Protein AF-G8G8Z7-F1 (afdb_monomer_lite)

Organism: Epinephelus coioides (NCBI:txid94232)

Sequence (141 aa):
AITEVVVGVLAYSNRDEFGLTIAEFYTSLYTLYVTGGGDPFIGAALTFFHNTLHCCGVTGVKIVEVVKKTCPEPAGFIEHFKMDSCPVTIATVLDSKASLVMGLFVGTGVLLIVALVCTTILLKQTKREQRETTAYYSAVY

InterPro domains:
  IPR008952 Tetraspanin, EC2 domain superfamily [G3DSA:1.10.1450.10] (9-98)
  IPR008952 Tetraspanin, EC2 domain superfamily [SSF48652] (12-97)

pLDDT: mean 85.36, std 10.2, range [50.28, 96.56]

Radius of gyration: 23.44 Å; chains: 1; bounding box: 40×30×71 Å

Foldseek 3Di:
DVVLLVVLVVCLVPLLVVLLVVLVVLLVLLVCCVVVVRPVVSLVVLLCLQVVLVAHEAFQALVPRPSVVSHDDDPDPCSVGGGHGSSVSSSVCSNVVVVVSSCVSVVVVVVVVVVVVVVVVVVVVVVVVVVVVVVVVVVVD

Structure (mmCIF, N/CA/C/O backbone):
data_AF-G8G8Z7-F1
#
_entry.id   AF-G8G8Z7-F1
#
loop_
_atom_site.group_PDB
_atom_site.id
_atom_site.type_symbol
_atom_site.label_atom_id
_atom_site.label_alt_id
_atom_site.label_comp_id
_atom_site.label_asym_id
_atom_site.label_entity_id
_atom_site.label_seq_id
_atom_site.pdbx_PDB_ins_code
_atom_site.Cartn_x
_atom_site.Cartn_y
_atom_site.Cartn_z
_atom_site.occupancy
_atom_site.B_iso_or_equiv
_atom_site.auth_seq_id
_atom_site.auth_comp_id
_atom_site.auth_asym_id
_atom_site.auth_atom_id
_atom_site.pdbx_PDB_model_num
ATOM 1 N N . ALA A 1 1 ? -15.747 -0.717 9.628 1.00 79.75 1 ALA A N 1
ATOM 2 C CA . ALA A 1 1 ? -16.548 -1.946 9.489 1.00 79.75 1 ALA A CA 1
ATOM 3 C C . ALA A 1 1 ? -17.542 -1.818 8.335 1.00 79.75 1 ALA A C 1
ATOM 5 O O . ALA A 1 1 ? -17.236 -2.316 7.269 1.00 79.75 1 ALA A O 1
ATOM 6 N N . ILE A 1 2 ? -18.673 -1.107 8.468 1.00 86.00 2 ILE A N 1
ATOM 7 C CA . ILE A 1 2 ? -19.696 -1.071 7.393 1.00 86.00 2 ILE A CA 1
ATOM 8 C C . ILE A 1 2 ? -19.144 -0.486 6.081 1.00 86.00 2 ILE A C 1
ATOM 10 O O . ILE A 1 2 ? -19.210 -1.146 5.051 1.00 86.00 2 ILE A O 1
ATOM 14 N N . THR A 1 3 ? -18.542 0.708 6.122 1.00 90.06 3 THR A N 1
ATOM 15 C CA . THR A 1 3 ? -17.972 1.361 4.927 1.00 90.06 3 THR A CA 1
ATOM 16 C C . THR A 1 3 ? -16.923 0.499 4.234 1.00 90.06 3 THR A C 1
ATOM 18 O O . THR A 1 3 ? -16.897 0.403 3.019 1.00 90.06 3 THR A O 1
ATOM 21 N N . GLU A 1 4 ? -16.076 -0.159 5.011 1.00 89.38 4 GLU A N 1
ATOM 22 C CA . GLU A 1 4 ? -15.008 -1.019 4.510 1.00 89.38 4 GLU A CA 1
ATOM 23 C C . GLU A 1 4 ? -15.537 -2.268 3.806 1.00 89.38 4 GLU A C 1
ATOM 25 O O . GLU A 1 4 ? -15.037 -2.622 2.744 1.00 89.38 4 GLU A O 1
ATOM 30 N N . VAL A 1 5 ? -16.584 -2.895 4.350 1.00 86.56 5 VAL A N 1
ATOM 31 C CA . VAL A 1 5 ? -17.248 -4.023 3.688 1.00 86.56 5 VAL A CA 1
ATOM 32 C C . VAL A 1 5 ? -17.872 -3.563 2.372 1.00 86.56 5 VAL A C 1
ATOM 34 O O . VAL A 1 5 ? -17.703 -4.228 1.355 1.00 86.56 5 VAL A O 1
ATOM 37 N N . VAL A 1 6 ? -18.538 -2.402 2.360 1.00 91.12 6 VAL A N 1
ATOM 38 C CA . VAL A 1 6 ? -19.131 -1.835 1.137 1.00 91.12 6 VAL A CA 1
ATOM 39 C C . VAL A 1 6 ? -18.059 -1.541 0.088 1.00 91.12 6 VAL A C 1
ATOM 41 O O . VAL A 1 6 ? -18.210 -1.946 -1.062 1.00 91.12 6 VAL A O 1
ATOM 44 N N . VAL A 1 7 ? -16.962 -0.887 0.477 1.00 90.94 7 VAL A N 1
ATOM 45 C CA . VAL A 1 7 ? -15.841 -0.586 -0.423 1.00 90.94 7 VAL A CA 1
ATOM 46 C C . VAL A 1 7 ? -15.196 -1.870 -0.933 1.00 90.94 7 VAL A C 1
ATOM 48 O O . VAL A 1 7 ? -14.935 -1.967 -2.125 1.00 90.94 7 VAL A O 1
ATOM 51 N N . GLY A 1 8 ? -14.997 -2.874 -0.079 1.00 89.19 8 GLY A N 1
ATOM 52 C CA . GLY A 1 8 ? -14.432 -4.159 -0.486 1.00 89.19 8 GLY A CA 1
ATOM 53 C C . GLY A 1 8 ? -15.302 -4.892 -1.506 1.00 89.19 8 GLY A C 1
ATOM 54 O O . GLY A 1 8 ? -14.787 -5.393 -2.504 1.00 89.19 8 GLY A O 1
ATOM 55 N N . VAL A 1 9 ? -16.624 -4.910 -1.303 1.00 88.81 9 VAL A N 1
ATOM 56 C CA . VAL A 1 9 ? -17.574 -5.495 -2.264 1.00 88.81 9 VAL A CA 1
ATOM 57 C C . VAL A 1 9 ? -17.576 -4.714 -3.575 1.00 88.81 9 VAL A C 1
ATOM 59 O O . VAL A 1 9 ? -17.567 -5.326 -4.642 1.00 88.81 9 VAL A O 1
ATOM 62 N N . LEU A 1 10 ? -17.557 -3.381 -3.516 1.00 91.12 10 LEU A N 1
ATOM 63 C CA . LEU A 1 10 ? -17.535 -2.533 -4.706 1.00 91.12 10 LEU A CA 1
ATOM 64 C C . LEU A 1 10 ? -16.235 -2.709 -5.500 1.00 91.12 10 LEU A C 1
ATOM 66 O O . LEU A 1 10 ? -16.287 -2.923 -6.707 1.00 91.12 10 LEU A O 1
ATOM 70 N N . ALA A 1 11 ? -15.087 -2.690 -4.823 1.00 89.44 11 ALA A N 1
ATOM 71 C CA . ALA A 1 11 ? -13.776 -2.907 -5.427 1.00 89.44 11 ALA A CA 1
ATOM 72 C C . ALA A 1 11 ? -13.657 -4.306 -6.043 1.00 89.44 11 ALA A C 1
ATOM 74 O O . ALA A 1 11 ? -13.058 -4.457 -7.098 1.00 89.44 11 ALA A O 1
ATOM 75 N N . TYR A 1 12 ? -14.255 -5.329 -5.425 1.00 88.25 12 TYR A N 1
ATOM 76 C CA . TYR A 1 12 ? -14.292 -6.674 -5.997 1.00 88.25 12 TYR A CA 1
ATOM 77 C C . TYR A 1 12 ? -15.229 -6.774 -7.209 1.00 88.25 12 TYR A C 1
ATOM 79 O O . TYR A 1 12 ? -14.896 -7.430 -8.194 1.00 88.25 12 TYR A O 1
ATOM 87 N N . SER A 1 13 ? -16.393 -6.123 -7.145 1.00 91.00 13 SER A N 1
ATOM 88 C CA . SER A 1 13 ? -17.388 -6.146 -8.226 1.00 91.00 13 SER A CA 1
ATOM 89 C C . SER A 1 13 ? -16.904 -5.384 -9.461 1.00 91.00 13 SER A C 1
ATOM 91 O O . SER A 1 13 ? -17.121 -5.843 -10.576 1.00 91.00 13 SER A O 1
ATOM 93 N N . ASN A 1 14 ? -16.194 -4.270 -9.256 1.00 92.56 14 ASN A N 1
ATOM 94 C CA . ASN A 1 14 ? -15.621 -3.419 -10.302 1.00 92.56 14 ASN A CA 1
ATOM 95 C C . ASN A 1 14 ? -14.090 -3.525 -10.330 1.00 92.56 14 ASN A C 1
ATOM 97 O O . ASN A 1 14 ? -13.387 -2.521 -10.437 1.00 92.56 14 ASN A O 1
ATOM 101 N N . ARG A 1 15 ? -13.561 -4.741 -10.180 1.00 89.94 15 ARG A N 1
ATOM 102 C CA . ARG A 1 15 ? -12.118 -4.990 -10.029 1.00 89.94 15 ARG A CA 1
ATOM 103 C C . ARG A 1 15 ? -11.260 -4.462 -11.179 1.00 89.94 15 ARG A C 1
ATOM 105 O O . ARG A 1 15 ? -10.146 -4.017 -10.923 1.00 89.94 15 ARG A O 1
ATOM 112 N N . ASP A 1 16 ? -11.789 -4.452 -12.400 1.00 90.94 16 ASP A N 1
ATOM 113 C CA . ASP A 1 16 ? -11.088 -3.936 -13.580 1.00 90.94 16 ASP A CA 1
ATOM 114 C C . ASP A 1 16 ? -10.870 -2.420 -13.464 1.00 90.94 16 ASP A C 1
ATOM 116 O O . ASP A 1 16 ? -9.746 -1.924 -13.550 1.00 90.94 16 ASP A O 1
ATOM 120 N N . GLU A 1 17 ? -11.946 -1.682 -13.182 1.00 92.31 17 GLU A N 1
ATOM 121 C CA . GLU A 1 17 ? -11.921 -0.230 -12.983 1.00 92.31 17 GLU A CA 1
ATOM 122 C C . GLU A 1 17 ? -11.120 0.153 -11.734 1.00 92.31 17 GLU A C 1
ATOM 124 O O . GLU A 1 17 ? -10.334 1.103 -11.749 1.00 92.31 17 GLU A O 1
ATOM 129 N N . PHE A 1 18 ? -11.251 -0.629 -10.661 1.00 91.00 18 PHE A N 1
ATOM 130 C CA . PHE A 1 18 ? -10.447 -0.464 -9.457 1.00 91.00 18 PHE A CA 1
ATOM 131 C C . PHE A 1 18 ? -8.952 -0.657 -9.750 1.00 91.00 18 PHE A C 1
ATOM 133 O O . PHE A 1 18 ? -8.132 0.154 -9.320 1.00 91.00 18 PHE A O 1
ATOM 140 N N . GLY A 1 19 ? -8.587 -1.684 -10.521 1.00 91.38 19 GLY A N 1
ATOM 141 C CA . GLY A 1 19 ? -7.211 -1.944 -10.938 1.00 91.38 19 GLY A CA 1
ATOM 142 C C . GLY A 1 19 ? -6.612 -0.785 -11.734 1.00 91.38 19 GLY A C 1
ATOM 143 O O . GLY A 1 19 ? -5.500 -0.343 -11.433 1.00 91.38 19 GLY A O 1
ATOM 144 N N . LEU A 1 20 ? -7.371 -0.242 -12.690 1.00 93.81 20 LEU A N 1
ATOM 145 C CA . LEU A 1 20 ? -6.982 0.945 -13.458 1.00 93.81 20 LEU A CA 1
ATOM 146 C C . LEU A 1 20 ? -6.822 2.179 -12.565 1.00 93.81 20 LEU A C 1
ATOM 148 O O . LEU A 1 20 ? -5.811 2.871 -12.654 1.00 93.81 20 LEU A O 1
ATOM 152 N N . THR A 1 21 ? -7.753 2.401 -11.638 1.00 93.75 21 THR A N 1
ATOM 153 C CA . THR A 1 21 ? -7.696 3.526 -10.692 1.00 93.75 21 THR A CA 1
ATOM 154 C C . THR A 1 21 ? -6.423 3.481 -9.839 1.00 93.75 21 THR A C 1
ATOM 156 O O . THR A 1 21 ? -5.761 4.500 -9.634 1.00 93.75 21 THR A O 1
ATOM 159 N N . ILE A 1 22 ? -6.023 2.298 -9.356 1.00 93.06 22 ILE A N 1
ATOM 160 C CA . ILE A 1 22 ? -4.776 2.144 -8.588 1.00 93.06 22 ILE A CA 1
ATOM 161 C C . ILE A 1 22 ? -3.541 2.328 -9.483 1.00 93.06 22 ILE A C 1
ATOM 163 O O . ILE A 1 22 ? -2.547 2.908 -9.041 1.00 93.06 22 ILE A O 1
ATOM 167 N N . ALA A 1 23 ? -3.589 1.887 -10.741 1.00 93.44 23 ALA A N 1
ATOM 168 C CA . ALA A 1 23 ? -2.509 2.109 -11.702 1.00 93.44 23 ALA A CA 1
ATOM 169 C C . ALA A 1 23 ? -2.309 3.608 -12.020 1.00 93.44 23 ALA A C 1
ATOM 171 O O . ALA A 1 23 ? -1.173 4.094 -12.084 1.00 93.44 23 ALA A O 1
ATOM 172 N N . GLU A 1 24 ? -3.395 4.368 -12.153 1.00 94.56 24 GLU A N 1
ATOM 173 C CA . GLU A 1 24 ? -3.373 5.827 -12.317 1.00 94.56 24 GLU A CA 1
ATOM 174 C C . GLU A 1 24 ? -2.856 6.537 -11.064 1.00 94.56 24 GLU A C 1
ATOM 176 O O . GLU A 1 24 ? -2.025 7.448 -11.151 1.00 94.56 24 GLU A O 1
ATOM 181 N N . PHE A 1 25 ? -3.285 6.083 -9.885 1.00 93.94 25 PHE A N 1
ATOM 182 C CA . PHE A 1 25 ? -2.774 6.576 -8.611 1.00 93.94 25 PHE A CA 1
ATOM 183 C C . PHE A 1 25 ? -1.260 6.365 -8.493 1.00 93.94 25 PHE A C 1
ATOM 185 O O . PHE A 1 25 ? -0.531 7.301 -8.164 1.00 93.94 25 PHE A O 1
ATOM 192 N N . TYR A 1 26 ? -0.764 5.173 -8.830 1.00 93.69 26 TYR A N 1
ATOM 193 C CA . TYR A 1 26 ? 0.671 4.895 -8.873 1.00 93.69 26 TYR A CA 1
ATOM 194 C C . TYR A 1 26 ? 1.401 5.832 -9.846 1.00 93.69 26 TYR A C 1
ATOM 196 O O . TYR A 1 26 ? 2.447 6.384 -9.509 1.00 93.69 26 TYR A O 1
ATOM 204 N N . THR A 1 27 ? 0.841 6.064 -11.034 1.00 92.62 27 THR A N 1
ATOM 205 C CA . THR A 1 27 ? 1.436 6.965 -12.037 1.00 92.62 27 THR A CA 1
ATOM 206 C C . THR A 1 27 ? 1.510 8.405 -11.520 1.00 92.62 27 THR A C 1
ATOM 208 O O . THR A 1 27 ? 2.503 9.107 -11.735 1.00 92.62 27 THR A O 1
ATOM 211 N N . SER A 1 28 ? 0.494 8.832 -10.771 1.00 93.00 28 SER A N 1
ATOM 212 C CA . SER A 1 28 ? 0.463 10.135 -10.107 1.00 93.00 28 SER A CA 1
ATOM 213 C C . SER A 1 28 ? 1.512 10.234 -8.997 1.00 93.00 28 SER A C 1
ATOM 215 O O . SER A 1 28 ? 2.233 11.228 -8.936 1.00 93.00 28 SER A O 1
ATOM 217 N N . LEU A 1 29 ? 1.675 9.193 -8.171 1.00 91.44 29 LEU A N 1
ATOM 218 C CA . LEU A 1 29 ? 2.747 9.116 -7.169 1.00 91.44 29 LEU A CA 1
ATOM 219 C C . LEU A 1 29 ? 4.134 9.162 -7.809 1.00 91.44 29 LEU A C 1
ATOM 221 O O . LEU A 1 29 ? 4.999 9.902 -7.346 1.00 91.44 29 LEU A O 1
ATOM 225 N N . TYR A 1 30 ? 4.343 8.401 -8.883 1.00 89.44 30 TYR A N 1
ATOM 226 C CA . TYR A 1 30 ? 5.591 8.408 -9.640 1.00 89.44 30 TYR A CA 1
ATOM 227 C C . TYR A 1 30 ? 5.903 9.813 -10.161 1.00 89.44 30 TYR A C 1
ATOM 229 O O . TYR A 1 30 ? 7.009 10.319 -9.973 1.00 89.44 30 TYR A O 1
ATOM 237 N N . THR A 1 31 ? 4.912 10.470 -10.765 1.00 90.06 31 THR A N 1
ATOM 238 C CA . THR A 1 31 ? 5.057 11.838 -11.273 1.00 90.06 31 THR A CA 1
ATOM 239 C C . THR A 1 31 ? 5.414 12.792 -10.143 1.00 90.06 31 THR A C 1
ATOM 241 O O . THR A 1 31 ? 6.401 13.513 -10.253 1.00 90.06 31 THR A O 1
ATOM 244 N N . LEU A 1 32 ? 4.684 12.734 -9.027 1.00 90.38 32 LEU A N 1
ATOM 245 C CA . LEU A 1 32 ? 4.918 13.585 -7.866 1.00 90.38 32 LEU A CA 1
ATOM 246 C C . LEU A 1 32 ? 6.301 13.357 -7.247 1.00 90.38 32 LEU A C 1
ATOM 248 O O . LEU A 1 32 ? 6.943 14.316 -6.832 1.00 90.38 32 LEU A O 1
ATOM 252 N N . TYR A 1 33 ? 6.797 12.119 -7.230 1.00 87.88 33 TYR A N 1
ATOM 253 C CA . TYR A 1 33 ? 8.155 11.815 -6.785 1.00 87.88 33 TYR A CA 1
ATOM 254 C C . TYR A 1 33 ? 9.203 12.482 -7.679 1.00 87.88 33 TYR A C 1
ATOM 256 O O . TYR A 1 33 ? 10.136 13.115 -7.184 1.00 87.88 33 TYR A O 1
ATOM 264 N N . VAL A 1 34 ? 9.044 12.361 -9.000 1.00 86.31 34 VAL A N 1
ATOM 265 C CA . VAL A 1 34 ? 9.988 12.908 -9.982 1.00 86.31 34 VAL A CA 1
ATOM 266 C C . VAL A 1 34 ? 9.962 14.437 -9.985 1.00 86.31 34 VAL A C 1
ATOM 268 O O . VAL A 1 34 ? 11.018 15.064 -9.967 1.00 86.31 34 VAL A O 1
ATOM 271 N N . THR A 1 35 ? 8.779 15.053 -9.981 1.00 86.75 35 THR A N 1
ATOM 272 C CA . THR A 1 35 ? 8.633 16.516 -10.033 1.00 86.75 35 THR A CA 1
ATOM 273 C C . THR A 1 35 ? 8.851 17.181 -8.679 1.00 86.75 35 THR A C 1
ATOM 275 O O . THR A 1 35 ? 9.290 18.324 -8.622 1.00 86.75 35 THR A O 1
ATOM 278 N N . GLY A 1 36 ? 8.547 16.479 -7.587 1.00 81.25 36 GLY A N 1
ATOM 279 C CA . GLY A 1 36 ? 8.644 16.966 -6.210 1.00 81.25 36 GLY A CA 1
ATOM 280 C C . GLY A 1 36 ? 10.035 16.840 -5.588 1.00 81.25 36 GLY A C 1
ATOM 281 O O . GLY A 1 36 ? 10.176 17.045 -4.388 1.00 81.25 36 GLY A O 1
ATOM 282 N N . GLY A 1 37 ? 11.061 16.492 -6.371 1.00 79.19 37 GLY A N 1
ATOM 283 C CA . GLY A 1 37 ? 12.443 16.425 -5.889 1.00 79.19 37 GLY A CA 1
ATOM 284 C C . GLY A 1 37 ? 12.778 15.178 -5.065 1.00 79.19 37 GLY A C 1
ATOM 285 O O . GLY A 1 37 ? 13.764 15.187 -4.333 1.00 79.19 37 GLY A O 1
ATOM 286 N N . GLY A 1 38 ? 11.998 14.102 -5.198 1.00 81.94 38 GLY A N 1
ATOM 287 C CA . GLY A 1 38 ? 12.296 12.813 -4.577 1.00 81.94 38 GLY A CA 1
ATOM 288 C C . GLY A 1 38 ? 11.907 12.715 -3.103 1.00 81.94 38 GLY A C 1
ATOM 289 O O . GLY A 1 38 ? 12.705 12.234 -2.298 1.00 81.94 38 GLY A O 1
ATOM 290 N N . ASP A 1 39 ? 10.693 13.151 -2.754 1.00 87.19 39 ASP A N 1
ATOM 291 C CA . ASP A 1 39 ? 10.158 13.052 -1.392 1.00 87.19 39 ASP A CA 1
ATOM 292 C C . ASP A 1 39 ? 10.330 11.630 -0.807 1.00 87.19 39 ASP A C 1
ATOM 294 O O . ASP A 1 39 ? 9.945 10.643 -1.448 1.00 87.19 39 ASP A O 1
ATOM 298 N N . PRO A 1 40 ? 10.906 11.487 0.400 1.00 87.38 40 PRO A N 1
ATOM 299 C CA . PRO A 1 40 ? 11.237 10.183 0.966 1.00 87.38 40 PRO A CA 1
ATOM 300 C C . PRO A 1 40 ? 10.006 9.334 1.305 1.00 87.38 40 PRO A C 1
ATOM 302 O O . PRO A 1 40 ? 10.090 8.107 1.234 1.00 87.38 40 PRO A O 1
ATOM 305 N N . PHE A 1 41 ? 8.865 9.943 1.639 1.00 88.25 41 PHE A N 1
ATOM 306 C CA . PHE A 1 41 ? 7.632 9.210 1.924 1.00 88.25 41 PHE A CA 1
ATOM 307 C C . PHE A 1 41 ? 7.039 8.629 0.639 1.00 88.25 41 PHE A C 1
ATOM 309 O O . PHE A 1 41 ? 6.717 7.440 0.578 1.00 88.25 41 PHE A O 1
ATOM 316 N N . ILE A 1 42 ? 6.985 9.431 -0.424 1.00 89.62 42 ILE A N 1
ATOM 317 C CA . ILE A 1 42 ? 6.574 8.966 -1.749 1.00 89.62 42 ILE A CA 1
ATOM 318 C C . ILE A 1 42 ? 7.562 7.903 -2.257 1.00 89.62 42 ILE A C 1
ATOM 320 O O . ILE A 1 42 ? 7.144 6.865 -2.765 1.00 89.62 42 ILE A O 1
ATOM 324 N N . GLY A 1 43 ? 8.866 8.090 -2.044 1.00 88.44 43 GLY A N 1
ATOM 325 C CA . GLY A 1 43 ? 9.893 7.106 -2.392 1.00 88.44 43 GLY A CA 1
ATOM 326 C C . GLY A 1 43 ? 9.718 5.765 -1.675 1.00 88.44 43 GLY A C 1
ATOM 327 O O . GLY A 1 43 ? 9.866 4.711 -2.298 1.00 88.44 43 GLY A O 1
ATOM 328 N N . ALA A 1 44 ? 9.349 5.780 -0.392 1.00 90.38 44 ALA A N 1
ATOM 329 C CA . ALA A 1 44 ?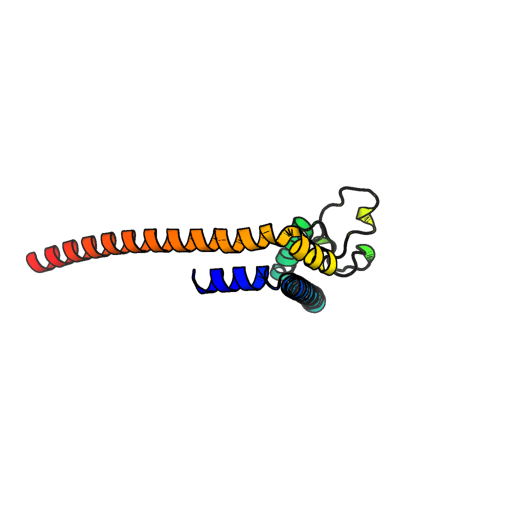 9.027 4.568 0.360 1.00 90.38 44 ALA A CA 1
ATOM 330 C C . ALA A 1 44 ? 7.777 3.868 -0.197 1.00 90.38 44 ALA A C 1
ATOM 332 O O . ALA A 1 44 ? 7.784 2.648 -0.363 1.00 90.38 44 ALA A O 1
ATOM 333 N N . ALA A 1 45 ? 6.739 4.629 -0.560 1.00 91.19 45 ALA A N 1
ATOM 334 C CA . ALA A 1 45 ? 5.544 4.085 -1.199 1.00 91.19 45 ALA A CA 1
ATOM 335 C C . ALA A 1 45 ? 5.863 3.444 -2.562 1.00 91.19 45 ALA A C 1
ATOM 337 O O . ALA A 1 45 ? 5.451 2.312 -2.811 1.00 91.19 45 ALA A O 1
ATOM 338 N N . LEU A 1 46 ? 6.653 4.103 -3.421 1.00 90.25 46 LEU A N 1
ATOM 339 C CA . LEU A 1 46 ? 7.108 3.507 -4.683 1.00 90.25 46 LEU A CA 1
ATOM 340 C C . LEU A 1 46 ? 7.918 2.231 -4.446 1.00 90.25 46 LEU A C 1
ATOM 342 O O . LEU A 1 46 ? 7.655 1.225 -5.095 1.00 90.25 46 LEU A O 1
ATOM 346 N N . THR A 1 47 ? 8.839 2.241 -3.479 1.00 89.81 47 THR A N 1
ATOM 347 C CA . THR A 1 47 ? 9.632 1.053 -3.116 1.00 89.81 47 THR A CA 1
ATOM 348 C C . THR A 1 47 ? 8.737 -0.110 -2.694 1.00 89.81 47 THR A C 1
ATOM 350 O O . THR A 1 47 ? 8.976 -1.253 -3.079 1.00 89.81 47 THR A O 1
ATOM 353 N N . PHE A 1 48 ? 7.671 0.171 -1.944 1.00 90.25 48 PHE A N 1
ATOM 354 C CA . PHE A 1 48 ? 6.692 -0.838 -1.557 1.00 90.25 48 PHE A CA 1
ATOM 355 C C . PHE A 1 48 ? 5.994 -1.454 -2.774 1.00 90.25 48 PHE A C 1
ATOM 357 O O . PHE A 1 48 ? 5.956 -2.680 -2.885 1.00 90.25 48 PHE A O 1
ATOM 364 N N . PHE A 1 49 ? 5.486 -0.637 -3.704 1.00 90.56 49 PHE A N 1
ATOM 365 C CA . PHE A 1 49 ? 4.868 -1.142 -4.936 1.00 90.56 49 PHE A CA 1
ATOM 366 C C . PHE A 1 49 ? 5.853 -1.970 -5.761 1.00 90.56 49 PHE A C 1
ATOM 368 O O . PHE A 1 49 ? 5.533 -3.086 -6.166 1.00 90.56 49 PHE A O 1
ATOM 375 N N . HIS A 1 50 ? 7.059 -1.443 -5.959 1.00 90.62 50 HIS A N 1
ATOM 376 C CA . HIS A 1 50 ? 8.101 -2.072 -6.759 1.00 90.62 50 HIS A CA 1
ATOM 377 C C . HIS A 1 50 ? 8.512 -3.442 -6.208 1.00 90.62 50 HIS A C 1
ATOM 379 O O . HIS A 1 50 ? 8.604 -4.407 -6.964 1.00 90.62 50 HIS A O 1
ATOM 385 N N . ASN A 1 51 ? 8.707 -3.552 -4.892 1.00 89.19 51 ASN A N 1
ATOM 386 C CA . ASN A 1 51 ? 9.104 -4.805 -4.253 1.00 89.19 51 ASN A CA 1
ATOM 387 C C . ASN A 1 51 ? 7.946 -5.803 -4.155 1.00 89.19 51 ASN A C 1
ATOM 389 O O . ASN A 1 51 ? 8.147 -6.990 -4.382 1.00 89.19 51 ASN A O 1
ATOM 393 N N . THR A 1 52 ? 6.737 -5.336 -3.839 1.00 88.38 52 THR A N 1
ATOM 394 C CA . THR A 1 52 ? 5.571 -6.217 -3.651 1.00 88.38 52 THR A CA 1
ATOM 395 C C . THR A 1 52 ? 5.106 -6.832 -4.966 1.00 88.38 52 THR A C 1
ATOM 397 O O . THR A 1 52 ? 4.699 -7.990 -4.996 1.00 88.38 52 THR A O 1
ATOM 400 N N . LEU A 1 53 ? 5.154 -6.059 -6.054 1.00 88.38 53 LEU A N 1
ATOM 401 C CA . LEU A 1 53 ? 4.672 -6.481 -7.370 1.00 88.38 53 LEU A CA 1
ATOM 402 C C . LEU A 1 53 ? 5.799 -6.892 -8.322 1.00 88.38 53 LEU A C 1
ATOM 404 O O . LEU A 1 53 ? 5.513 -7.223 -9.468 1.00 88.38 53 LEU A O 1
ATOM 408 N N . HIS A 1 54 ? 7.057 -6.856 -7.868 1.00 88.00 54 HIS A N 1
ATOM 409 C CA . HIS A 1 54 ? 8.244 -7.089 -8.696 1.00 88.00 54 HIS A CA 1
ATOM 410 C C . HIS A 1 54 ? 8.203 -6.338 -10.037 1.00 88.00 54 HIS A C 1
ATOM 412 O O . HIS A 1 54 ? 8.432 -6.888 -11.110 1.00 88.00 54 HIS A O 1
ATOM 418 N N . CYS A 1 55 ? 7.926 -5.041 -9.964 1.00 88.62 55 CYS A N 1
ATOM 419 C CA . CYS A 1 55 ? 7.848 -4.149 -11.115 1.00 88.62 55 CYS A CA 1
ATOM 420 C C . CYS A 1 55 ? 8.746 -2.925 -10.887 1.00 88.62 55 CYS A C 1
ATOM 422 O O . CYS A 1 55 ? 9.198 -2.670 -9.767 1.00 88.62 55 CYS A O 1
ATOM 424 N N . CYS A 1 56 ? 9.032 -2.153 -11.934 1.00 88.50 56 CYS A N 1
ATOM 425 C CA . CYS A 1 56 ? 9.824 -0.930 -11.801 1.00 88.50 56 CYS A CA 1
ATOM 426 C C . CYS A 1 56 ? 9.263 0.176 -12.695 1.00 88.50 56 CYS A C 1
ATOM 428 O O . CYS A 1 56 ? 9.193 0.031 -13.914 1.00 88.50 56 CYS A O 1
ATOM 430 N N . GLY A 1 57 ? 8.878 1.282 -12.057 1.00 85.50 57 GLY A N 1
ATOM 431 C CA . GLY A 1 57 ? 8.471 2.510 -12.724 1.00 85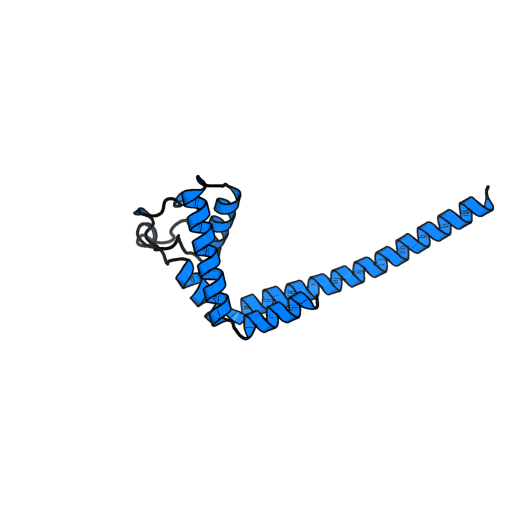.50 57 GLY A CA 1
ATOM 432 C C . GLY A 1 57 ? 7.270 2.387 -13.669 1.00 85.50 57 GLY A C 1
ATOM 433 O O . GLY A 1 57 ? 6.484 1.439 -13.624 1.00 85.50 57 GLY A O 1
ATOM 434 N N . VAL A 1 58 ? 7.103 3.400 -14.518 1.00 84.94 58 VAL A N 1
ATOM 435 C CA . VAL A 1 58 ? 5.959 3.529 -15.436 1.00 84.94 58 VAL A CA 1
ATOM 436 C C . VAL A 1 58 ? 6.210 2.853 -16.780 1.00 84.94 58 VAL A C 1
ATOM 438 O O . VAL A 1 58 ? 5.271 2.359 -17.398 1.00 84.94 58 VAL A O 1
ATOM 441 N N . THR A 1 59 ? 7.466 2.799 -17.229 1.00 76.44 59 THR A N 1
ATOM 442 C CA . THR A 1 59 ? 7.833 2.230 -18.538 1.00 76.44 59 THR A CA 1
ATOM 443 C C . THR A 1 59 ? 8.499 0.862 -18.438 1.00 76.44 59 THR A C 1
ATOM 445 O O . THR A 1 59 ? 8.561 0.153 -19.442 1.00 76.44 59 THR A O 1
ATOM 448 N N . GLY A 1 60 ? 9.004 0.483 -17.258 1.00 63.34 60 GLY A N 1
ATOM 449 C CA . GLY A 1 60 ? 9.768 -0.755 -17.073 1.00 63.34 60 GLY A CA 1
ATOM 450 C C . GLY A 1 60 ? 11.224 -0.665 -17.546 1.00 63.34 60 GLY A C 1
ATOM 451 O O . GLY A 1 60 ? 11.976 -1.641 -17.473 1.00 63.34 60 GLY A O 1
ATOM 452 N N . VAL A 1 61 ? 11.656 0.496 -18.049 1.00 64.69 61 VAL A N 1
ATOM 453 C CA . VAL A 1 61 ? 13.014 0.711 -18.556 1.00 64.69 61 VAL A CA 1
ATOM 454 C C . VAL A 1 61 ? 13.842 1.393 -17.474 1.00 64.69 61 VAL A C 1
ATOM 456 O O . VAL A 1 61 ? 13.909 2.624 -17.402 1.00 64.69 61 VAL A O 1
ATOM 459 N N . LYS A 1 62 ? 14.571 0.576 -16.694 1.00 58.59 62 LYS A N 1
ATOM 460 C CA . LYS A 1 62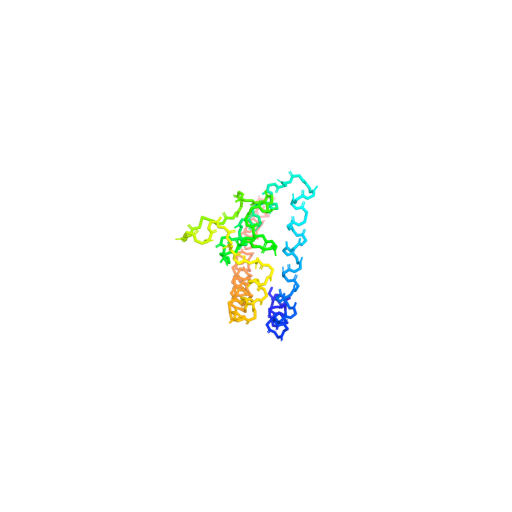 ? 15.402 1.045 -15.570 1.00 58.59 62 LYS A CA 1
ATOM 461 C C . LYS A 1 62 ? 16.289 2.220 -15.958 1.00 58.59 62 LYS A C 1
ATOM 463 O O . LYS A 1 62 ? 16.484 3.111 -15.151 1.00 58.59 62 LYS A O 1
ATOM 468 N N . ILE A 1 63 ? 16.826 2.241 -17.179 1.00 50.28 63 ILE A N 1
ATOM 469 C CA . ILE A 1 63 ? 17.789 3.242 -17.667 1.00 50.28 63 ILE A CA 1
ATOM 470 C C . ILE A 1 63 ? 17.216 4.670 -17.704 1.00 50.28 63 ILE A C 1
ATOM 472 O O . ILE A 1 63 ? 17.972 5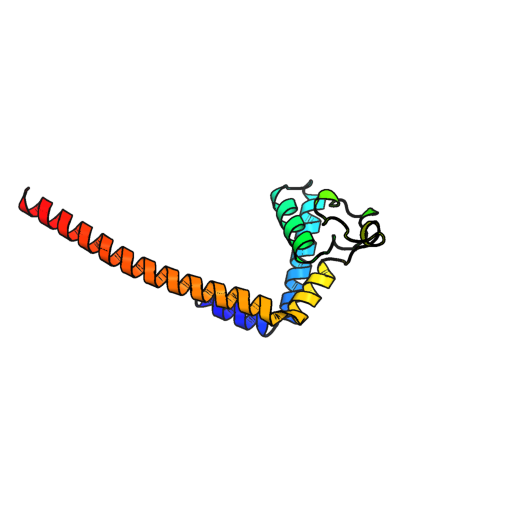.608 -17.445 1.00 50.28 63 ILE A O 1
ATOM 476 N N . VAL A 1 64 ? 15.914 4.807 -17.981 1.00 55.94 64 VAL A N 1
ATOM 477 C CA . VAL A 1 64 ? 15.185 6.078 -18.167 1.00 55.94 64 VAL A CA 1
ATOM 478 C C . VAL A 1 64 ? 14.474 6.515 -16.879 1.00 55.94 64 VAL A C 1
ATOM 480 O O . VAL A 1 64 ? 14.176 7.694 -16.700 1.00 55.94 64 VAL A O 1
ATOM 483 N N . GLU A 1 65 ? 14.251 5.594 -15.941 1.00 59.31 65 GLU A N 1
ATOM 484 C CA . GLU A 1 65 ? 13.643 5.909 -14.652 1.00 59.31 65 GLU A CA 1
ATOM 485 C C . GLU A 1 65 ? 14.617 6.626 -13.700 1.00 59.31 65 GLU A C 1
ATOM 487 O O . GLU A 1 65 ? 15.718 6.158 -13.399 1.00 59.31 65 GLU A O 1
ATOM 492 N N . VAL A 1 66 ? 14.172 7.760 -13.150 1.00 62.53 66 VAL A N 1
ATOM 493 C CA . VAL A 1 66 ? 14.887 8.528 -12.107 1.00 62.53 66 VAL A CA 1
ATOM 494 C C . VAL A 1 66 ? 14.861 7.789 -10.759 1.00 62.53 66 VAL A C 1
ATOM 496 O O . VAL A 1 66 ? 15.676 8.031 -9.871 1.00 62.53 66 VAL A O 1
ATOM 499 N N . VAL A 1 67 ? 13.959 6.815 -10.626 1.00 62.00 67 VAL A N 1
ATOM 500 C CA . VAL A 1 67 ? 13.594 6.158 -9.367 1.00 62.00 67 VAL A CA 1
ATOM 501 C C . VAL A 1 67 ? 14.330 4.822 -9.159 1.00 62.00 67 VAL A C 1
ATOM 503 O O . VAL A 1 67 ? 13.920 4.011 -8.332 1.00 62.00 67 VAL A O 1
ATOM 506 N N . LYS A 1 68 ? 15.456 4.595 -9.860 1.00 65.56 68 LYS A N 1
ATOM 507 C CA . LYS A 1 68 ? 16.275 3.357 -9.811 1.00 65.56 68 LYS A CA 1
ATOM 508 C C . LYS A 1 68 ? 16.525 2.822 -8.399 1.00 65.56 68 LYS A C 1
ATOM 510 O O . LYS A 1 68 ? 16.536 1.614 -8.204 1.00 65.56 68 LYS A O 1
ATOM 515 N N . LYS A 1 69 ? 16.714 3.717 -7.421 1.00 72.81 69 LYS A N 1
ATOM 516 C CA . LYS A 1 69 ? 16.997 3.367 -6.017 1.00 72.81 69 LYS A CA 1
ATOM 517 C C . LYS A 1 69 ? 15.826 2.706 -5.281 1.00 72.81 69 LYS A C 1
ATOM 519 O O . LYS A 1 69 ? 16.043 2.122 -4.231 1.00 72.81 69 LYS A O 1
ATOM 524 N N . THR A 1 70 ? 14.611 2.823 -5.808 1.00 75.62 70 THR A N 1
ATOM 525 C CA . THR A 1 70 ? 13.399 2.223 -5.227 1.00 75.62 70 THR A CA 1
ATOM 526 C C . THR A 1 70 ? 13.004 0.918 -5.914 1.00 75.62 70 THR A C 1
ATOM 528 O O . THR A 1 70 ? 12.024 0.302 -5.515 1.00 75.62 70 THR A O 1
ATOM 531 N N . CYS A 1 71 ? 13.685 0.527 -6.995 1.00 82.25 71 CYS A N 1
ATOM 532 C CA . CYS A 1 71 ? 13.341 -0.686 -7.729 1.00 82.25 71 CYS A CA 1
ATOM 533 C C . CYS A 1 71 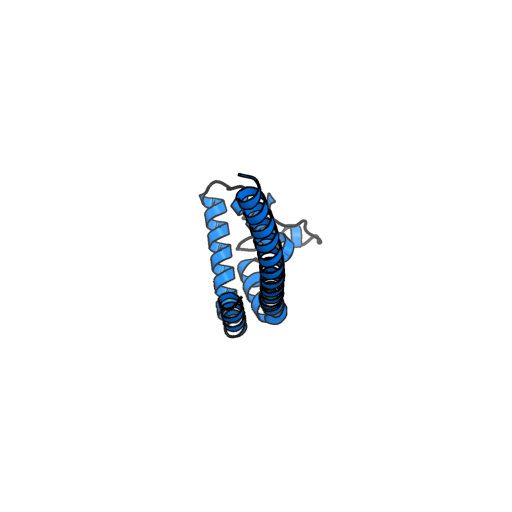? 13.969 -1.920 -7.068 1.00 82.25 71 CYS A C 1
ATOM 535 O O . CYS A 1 71 ? 15.066 -1.807 -6.513 1.00 82.25 71 CYS A O 1
ATOM 537 N N . PRO A 1 72 ? 13.319 -3.094 -7.158 1.00 82.31 72 PRO A N 1
ATOM 538 C CA . PRO A 1 72 ? 13.822 -4.319 -6.560 1.00 82.31 72 PRO A CA 1
ATOM 539 C C . PRO A 1 72 ? 15.158 -4.731 -7.175 1.00 82.31 72 PRO A C 1
ATOM 541 O O . PRO A 1 72 ? 15.483 -4.399 -8.332 1.00 82.31 72 PRO A O 1
ATOM 544 N N . GLU A 1 73 ? 15.912 -5.500 -6.390 1.00 74.31 73 GLU A N 1
ATOM 545 C CA . GLU A 1 73 ? 17.086 -6.202 -6.886 1.00 74.31 73 GLU A CA 1
ATOM 546 C C . GLU A 1 73 ? 16.663 -7.144 -8.026 1.00 74.31 73 GLU A C 1
ATOM 548 O O . GLU A 1 73 ? 15.700 -7.898 -7.881 1.00 74.31 73 GLU A O 1
ATOM 553 N N . PRO A 1 74 ? 17.326 -7.063 -9.190 1.00 71.38 74 PRO A N 1
ATOM 554 C CA . PRO A 1 74 ? 17.032 -7.941 -10.314 1.00 71.38 74 PRO A CA 1
ATOM 555 C C . PRO A 1 74 ? 17.448 -9.377 -9.969 1.00 71.38 74 PRO A C 1
ATOM 557 O O . PRO A 1 74 ? 18.582 -9.619 -9.560 1.00 71.38 74 PRO A O 1
ATOM 560 N N . ALA A 1 75 ? 16.541 -10.331 -10.157 1.00 66.38 75 ALA A N 1
ATOM 561 C CA . ALA A 1 75 ? 16.790 -11.754 -9.960 1.00 66.38 75 ALA A CA 1
ATOM 562 C C . ALA A 1 75 ? 17.450 -12.405 -11.195 1.00 66.38 75 ALA A C 1
ATOM 564 O O . ALA A 1 75 ? 18.057 -13.470 -11.077 1.00 66.38 75 ALA A O 1
ATOM 565 N N . GLY A 1 76 ? 17.375 -11.770 -12.374 1.00 69.56 76 GLY A N 1
ATOM 566 C CA . GLY A 1 76 ? 17.989 -12.251 -13.619 1.00 69.56 76 GLY A CA 1
ATOM 567 C C . GLY A 1 76 ? 18.753 -11.197 -14.435 1.00 69.56 76 GLY A C 1
ATOM 568 O O . GLY A 1 76 ? 18.544 -9.991 -14.313 1.00 69.56 76 GLY A O 1
ATOM 569 N N . PHE A 1 77 ? 19.614 -11.661 -15.353 1.00 60.81 77 PHE A N 1
ATOM 570 C CA . PHE A 1 77 ? 20.433 -10.801 -16.230 1.00 60.81 77 PHE A CA 1
ATOM 571 C C . PHE A 1 77 ? 19.609 -9.834 -17.103 1.00 60.81 77 PHE A C 1
ATOM 573 O O . PHE A 1 77 ? 20.081 -8.751 -17.438 1.00 60.81 77 PHE A O 1
ATOM 580 N N . ILE A 1 78 ? 18.378 -10.209 -17.463 1.00 65.00 78 ILE A N 1
ATOM 581 C CA . ILE A 1 78 ? 17.488 -9.423 -18.335 1.00 65.00 78 ILE A CA 1
ATOM 582 C C . ILE A 1 78 ? 16.770 -8.314 -17.535 1.00 65.00 78 ILE A C 1
ATOM 584 O O . ILE A 1 78 ? 16.579 -7.206 -18.039 1.00 65.00 78 ILE A O 1
ATOM 588 N N . GLU A 1 79 ? 16.484 -8.558 -16.251 1.00 66.50 79 GLU A N 1
ATOM 589 C CA . GLU A 1 79 ? 15.821 -7.614 -15.330 1.00 66.50 79 GLU A CA 1
ATOM 590 C C . GLU A 1 79 ? 16.716 -6.438 -14.909 1.00 66.50 79 GLU A C 1
ATOM 592 O O . GLU A 1 79 ? 16.241 -5.415 -14.406 1.00 66.50 79 GLU A O 1
ATOM 597 N N . HIS A 1 80 ? 18.026 -6.544 -15.151 1.00 63.97 80 HIS A N 1
ATOM 598 C CA . HIS A 1 80 ? 18.941 -5.407 -15.055 1.00 63.97 80 HIS A CA 1
ATOM 599 C C . HIS A 1 80 ? 18.648 -4.325 -16.103 1.00 63.97 80 HIS A C 1
ATOM 601 O O . HIS A 1 80 ? 18.939 -3.153 -15.862 1.00 63.97 80 HIS A O 1
ATOM 607 N N . PHE A 1 81 ? 18.068 -4.705 -17.245 1.00 62.09 81 PHE A N 1
ATOM 608 C CA . PHE A 1 81 ? 17.819 -3.808 -18.372 1.00 62.09 81 PHE A CA 1
ATOM 609 C C . PHE A 1 81 ? 16.340 -3.463 -18.536 1.00 62.09 81 PHE A C 1
ATOM 611 O O . PHE A 1 81 ? 16.016 -2.309 -18.828 1.00 62.09 81 PHE A O 1
ATOM 618 N N . LYS A 1 82 ? 15.448 -4.437 -18.332 1.00 68.31 82 LYS A N 1
ATOM 619 C CA . LYS A 1 82 ? 14.005 -4.268 -18.499 1.00 68.31 82 LYS A CA 1
ATOM 620 C C . LYS A 1 82 ? 13.248 -5.098 -17.469 1.00 68.31 82 LYS A C 1
ATOM 622 O O . LYS A 1 82 ? 13.430 -6.309 -17.409 1.00 68.31 82 LYS A O 1
ATOM 627 N N . MET A 1 83 ? 12.398 -4.435 -16.699 1.00 79.19 83 MET A N 1
ATOM 628 C CA . MET A 1 83 ? 11.473 -5.057 -15.755 1.00 79.19 83 MET A CA 1
ATOM 629 C C . MET A 1 83 ? 10.038 -4.738 -16.179 1.00 79.19 83 MET A C 1
ATOM 631 O O . MET A 1 83 ? 9.829 -3.868 -17.028 1.00 79.19 83 MET A O 1
ATOM 635 N N . ASP A 1 84 ? 9.054 -5.435 -15.622 1.00 85.56 84 ASP A N 1
ATOM 636 C CA . ASP A 1 84 ? 7.659 -5.135 -15.937 1.00 85.56 84 ASP A CA 1
ATOM 637 C C . ASP A 1 84 ? 7.271 -3.734 -15.445 1.00 85.56 84 ASP A C 1
ATOM 639 O O . ASP A 1 84 ? 7.747 -3.251 -14.409 1.00 85.56 84 ASP A O 1
ATOM 643 N N . SER A 1 85 ? 6.408 -3.066 -16.214 1.00 87.81 85 SER A N 1
ATOM 644 C CA . SER A 1 85 ? 5.900 -1.742 -15.868 1.00 87.81 85 SER A CA 1
ATOM 645 C C . SER A 1 85 ? 4.844 -1.850 -14.773 1.00 87.81 85 SER A C 1
ATOM 647 O O . SER A 1 85 ? 3.859 -2.580 -14.890 1.00 87.81 85 SER A O 1
ATOM 649 N N . CYS A 1 86 ? 5.011 -1.077 -13.703 1.00 90.06 86 CYS A N 1
ATOM 650 C CA . CYS A 1 86 ? 4.122 -1.162 -12.551 1.00 90.06 86 CYS A CA 1
ATOM 651 C C . CYS A 1 86 ? 2.653 -0.848 -12.849 1.00 90.06 86 CYS A C 1
ATOM 653 O O . CYS A 1 86 ? 1.818 -1.594 -12.352 1.00 90.06 86 CYS A O 1
ATOM 655 N N . PRO A 1 87 ? 2.281 0.165 -13.657 1.00 91.44 87 PRO A N 1
ATOM 656 C CA . PRO A 1 87 ? 0.870 0.439 -13.933 1.00 91.44 87 PRO A CA 1
ATOM 657 C C . PRO A 1 87 ? 0.144 -0.767 -14.550 1.00 91.44 87 PRO A C 1
ATOM 659 O O . PRO A 1 87 ? -0.972 -1.099 -14.155 1.00 91.44 87 PRO A O 1
ATOM 662 N N . VAL A 1 88 ? 0.804 -1.467 -15.477 1.00 91.38 88 VAL A N 1
ATOM 663 C CA . VAL A 1 88 ? 0.236 -2.644 -16.148 1.00 91.38 88 VAL A CA 1
ATOM 664 C C . VAL A 1 88 ? 0.192 -3.832 -15.194 1.00 91.38 88 VAL A C 1
ATOM 666 O O . VAL A 1 88 ? -0.841 -4.498 -15.091 1.00 91.38 88 VAL A O 1
ATOM 669 N N . THR A 1 89 ? 1.275 -4.077 -14.451 1.00 91.69 89 THR A N 1
ATOM 670 C CA . THR A 1 89 ? 1.328 -5.155 -13.456 1.00 91.69 89 THR A CA 1
ATOM 671 C C . THR A 1 89 ? 0.283 -4.956 -12.362 1.00 91.69 89 THR A C 1
ATOM 673 O O . THR A 1 89 ? -0.389 -5.912 -11.996 1.00 91.69 89 THR A O 1
ATOM 676 N N . ILE A 1 90 ? 0.079 -3.726 -11.882 1.00 90.75 90 ILE A N 1
ATOM 677 C CA . ILE A 1 90 ? -0.951 -3.370 -10.897 1.00 90.75 90 ILE A CA 1
ATOM 678 C C . ILE A 1 90 ? -2.338 -3.747 -11.416 1.00 90.75 90 ILE A C 1
ATOM 680 O O . ILE A 1 90 ? -3.039 -4.510 -10.753 1.00 90.75 90 ILE A O 1
ATOM 684 N N . ALA A 1 91 ? -2.723 -3.260 -12.599 1.00 91.31 91 ALA A N 1
ATOM 685 C CA . ALA A 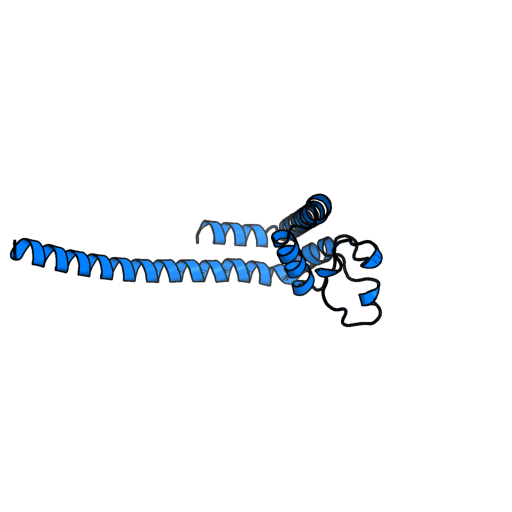1 91 ? -4.041 -3.545 -13.164 1.00 91.31 91 ALA A CA 1
ATOM 686 C C . ALA A 1 91 ? -4.250 -5.057 -13.358 1.00 91.31 91 ALA A C 1
ATOM 688 O O . ALA A 1 91 ? -5.277 -5.608 -12.967 1.00 91.31 91 ALA A O 1
ATOM 689 N N . THR A 1 92 ? -3.226 -5.746 -13.868 1.00 90.81 92 THR A N 1
ATOM 690 C CA . THR A 1 92 ? -3.277 -7.188 -14.144 1.00 90.81 92 THR A CA 1
ATOM 691 C C . THR A 1 92 ? -3.350 -8.021 -12.865 1.00 90.81 92 THR A C 1
ATOM 693 O O . THR A 1 92 ? -4.120 -8.977 -12.783 1.00 90.81 92 THR A O 1
ATOM 696 N N . VAL A 1 93 ? -2.552 -7.693 -11.847 1.00 89.19 93 VAL A N 1
ATOM 697 C CA . VAL A 1 93 ? -2.539 -8.414 -10.567 1.00 89.19 93 VAL A CA 1
ATOM 698 C C . VAL A 1 93 ? -3.834 -8.167 -9.807 1.00 89.19 93 VAL A C 1
ATOM 700 O O . VAL A 1 93 ? -4.364 -9.106 -9.228 1.00 89.19 93 VAL A O 1
ATOM 703 N N . LEU A 1 94 ? -4.379 -6.951 -9.816 1.00 88.38 94 LEU A N 1
ATOM 704 C CA . LEU A 1 94 ? -5.618 -6.653 -9.096 1.00 88.38 94 LEU A CA 1
ATOM 705 C C . LEU A 1 94 ? -6.846 -7.318 -9.731 1.00 88.38 94 LEU A C 1
ATOM 707 O O . LEU A 1 94 ? -7.699 -7.799 -8.987 1.00 88.38 94 LEU A O 1
ATOM 711 N N . ASP A 1 95 ? -6.906 -7.435 -11.060 1.00 89.00 95 ASP A N 1
ATOM 712 C CA . ASP A 1 95 ? -7.948 -8.226 -11.728 1.00 89.00 95 ASP A CA 1
ATOM 713 C C . ASP A 1 95 ? -7.737 -9.738 -11.502 1.00 89.00 95 ASP A C 1
ATOM 715 O O . ASP A 1 95 ? -8.584 -10.426 -10.924 1.00 89.00 95 ASP A O 1
ATOM 719 N N . SER A 1 96 ? -6.555 -10.263 -11.847 1.00 88.25 96 SER A N 1
ATOM 720 C CA . SER A 1 96 ? -6.272 -11.708 -11.771 1.00 88.25 96 SER A CA 1
ATOM 721 C C . SER A 1 96 ? -6.185 -12.263 -10.344 1.00 88.25 96 SER A C 1
ATOM 723 O O . SER A 1 96 ? -6.394 -13.458 -10.120 1.00 88.25 96 SER A O 1
ATOM 725 N N . LYS A 1 97 ? -5.874 -11.414 -9.360 1.00 86.00 97 LYS A N 1
ATOM 726 C CA . LYS A 1 97 ? -5.781 -11.745 -7.932 1.00 86.00 97 LYS A CA 1
ATOM 727 C C . LYS A 1 97 ? -6.808 -10.972 -7.106 1.00 86.00 97 LYS A C 1
ATOM 729 O O . LYS A 1 97 ? -6.558 -10.693 -5.934 1.00 86.00 97 LYS A O 1
ATOM 734 N N . ALA A 1 98 ? -7.988 -10.686 -7.652 1.00 81.75 98 ALA A N 1
ATOM 735 C CA . ALA A 1 98 ? -9.052 -9.989 -6.924 1.00 81.75 98 ALA A CA 1
ATOM 736 C C . ALA A 1 98 ? -9.441 -10.656 -5.590 1.00 81.75 98 ALA A C 1
ATOM 738 O O . ALA A 1 98 ? -9.871 -9.982 -4.656 1.00 81.75 98 ALA A O 1
ATOM 739 N N . SER A 1 99 ? -9.224 -11.969 -5.445 1.00 83.50 99 SER A N 1
ATOM 740 C CA . SER A 1 99 ? -9.378 -12.678 -4.167 1.00 83.50 99 SER A CA 1
ATOM 741 C C . SER A 1 99 ? -8.424 -12.182 -3.071 1.00 83.50 99 SER A C 1
ATOM 743 O O . SER A 1 99 ? -8.809 -12.177 -1.906 1.00 83.50 99 SER A O 1
ATOM 745 N N . LEU A 1 100 ? -7.208 -11.736 -3.412 1.00 83.81 100 LEU A N 1
ATOM 746 C CA . LEU A 1 100 ? -6.272 -11.135 -2.451 1.00 83.81 100 LEU A CA 1
ATOM 747 C C . LEU A 1 100 ? -6.786 -9.777 -1.964 1.00 83.81 100 LEU A C 1
ATOM 749 O O . LEU A 1 100 ? -6.759 -9.501 -0.768 1.00 83.81 100 LEU A O 1
ATOM 753 N N . VAL A 1 101 ? -7.306 -8.961 -2.883 1.00 83.19 101 VAL A N 1
ATOM 754 C CA . VAL A 1 101 ? -7.907 -7.656 -2.571 1.00 83.19 101 VAL A CA 1
ATOM 755 C C . VAL A 1 101 ? -9.131 -7.838 -1.679 1.00 83.19 101 VAL A C 1
ATOM 757 O O . VAL A 1 101 ? -9.246 -7.196 -0.638 1.00 83.19 101 VAL A O 1
ATOM 760 N N . MET A 1 102 ? -10.016 -8.772 -2.031 1.00 81.88 102 MET A N 1
ATOM 761 C CA . MET A 1 102 ? -11.174 -9.111 -1.207 1.00 81.88 102 MET A CA 1
ATOM 762 C C . MET A 1 102 ? -10.748 -9.619 0.178 1.00 81.88 102 MET A C 1
ATOM 764 O O . MET A 1 102 ? -11.300 -9.181 1.186 1.00 81.88 102 MET A O 1
ATOM 768 N N . GLY A 1 103 ? -9.711 -10.459 0.243 1.00 87.62 103 GLY A N 1
ATOM 769 C CA . GLY A 1 103 ? -9.119 -10.922 1.496 1.00 87.62 103 GLY A CA 1
ATOM 770 C C . GLY A 1 103 ? -8.617 -9.784 2.388 1.00 87.62 103 GLY A C 1
ATOM 771 O O . GLY A 1 103 ? -8.843 -9.823 3.596 1.00 87.62 103 GLY A O 1
ATOM 772 N N . LEU A 1 104 ? -8.010 -8.742 1.812 1.00 88.81 104 LEU A N 1
ATOM 773 C CA . LEU A 1 104 ? -7.552 -7.562 2.550 1.00 88.81 104 LEU A CA 1
ATOM 774 C C . LEU A 1 104 ? -8.719 -6.811 3.210 1.00 88.81 104 LEU A C 1
ATOM 776 O O . LEU A 1 104 ? -8.663 -6.522 4.407 1.00 88.81 104 LEU A O 1
ATOM 780 N N . PHE A 1 105 ? -9.786 -6.527 2.460 1.00 88.62 105 PHE A N 1
ATOM 781 C CA . PHE A 1 105 ? -10.953 -5.809 2.987 1.00 88.62 105 PHE A CA 1
ATOM 782 C C . PHE A 1 105 ? -11.739 -6.638 4.008 1.00 88.62 105 PHE A C 1
ATOM 784 O O . PHE A 1 105 ? -12.138 -6.123 5.051 1.00 88.62 105 PHE A O 1
ATOM 791 N N . VAL A 1 106 ? -11.937 -7.934 3.750 1.00 89.44 106 VAL A N 1
ATOM 792 C CA . VAL A 1 106 ? -12.637 -8.829 4.685 1.00 89.44 106 VAL A CA 1
ATOM 793 C C . VAL A 1 106 ? -11.823 -9.025 5.961 1.00 89.44 106 VAL A C 1
ATOM 795 O O . VAL A 1 106 ? -12.370 -8.916 7.059 1.00 89.44 106 VAL A O 1
ATOM 798 N N . GLY A 1 107 ? -10.517 -9.272 5.836 1.00 92.31 107 GLY A N 1
ATOM 799 C CA . GLY A 1 107 ? -9.621 -9.448 6.977 1.00 92.31 107 GLY A CA 1
ATOM 800 C C . GLY A 1 107 ? -9.593 -8.214 7.874 1.00 92.31 107 GLY A C 1
ATOM 801 O O . GLY A 1 107 ? -9.749 -8.325 9.091 1.00 92.31 107 GLY A O 1
ATOM 802 N N . THR A 1 108 ? -9.487 -7.031 7.274 1.00 92.88 108 THR A N 1
ATOM 803 C CA . THR A 1 108 ? -9.497 -5.768 8.019 1.00 92.88 108 THR A CA 1
ATOM 804 C C . THR A 1 108 ? -10.875 -5.505 8.651 1.00 92.88 108 THR A C 1
ATOM 806 O O . THR A 1 108 ? -10.952 -5.153 9.831 1.00 92.88 108 THR A O 1
ATOM 809 N N . GLY A 1 109 ? -11.970 -5.864 7.969 1.00 92.50 109 GLY A N 1
ATOM 810 C CA . GLY A 1 109 ? -13.324 -5.829 8.531 1.00 92.50 109 GLY A CA 1
ATOM 811 C C . GLY A 1 109 ? -13.489 -6.680 9.794 1.00 92.50 109 GLY A C 1
ATOM 812 O O . GLY A 1 109 ? -14.060 -6.213 10.784 1.00 92.50 109 GLY A O 1
ATOM 813 N N . VAL A 1 110 ? -12.949 -7.902 9.801 1.00 94.44 110 VAL A N 1
ATOM 814 C CA . VAL A 1 110 ? -12.947 -8.778 10.987 1.00 94.44 110 VAL A CA 1
ATOM 815 C C . VAL A 1 110 ? -12.130 -8.158 12.121 1.00 94.44 110 VAL A C 1
ATOM 817 O O . VAL A 1 110 ? -12.608 -8.114 13.257 1.00 94.44 110 VAL A O 1
ATOM 820 N N . LEU A 1 111 ? -10.939 -7.626 11.825 1.00 95.56 111 LEU A N 1
ATOM 821 C CA . LEU A 1 111 ? -10.096 -6.953 12.819 1.00 95.56 111 LEU A CA 1
ATOM 822 C C . LEU A 1 111 ? -10.823 -5.773 13.476 1.00 95.56 111 LEU A C 1
ATOM 824 O O . LEU A 1 111 ? -10.767 -5.628 14.698 1.00 95.56 111 LEU A O 1
ATOM 828 N N . LEU A 1 112 ? -11.561 -4.970 12.704 1.00 94.94 112 LEU A N 1
ATOM 829 C CA . LEU A 1 112 ? -12.340 -3.863 13.258 1.00 94.94 112 LEU A CA 1
ATOM 830 C C . LEU A 1 112 ? -13.476 -4.337 14.169 1.00 94.94 112 LEU A C 1
ATOM 832 O O . LEU A 1 112 ? -13.721 -3.716 15.200 1.00 94.94 112 LEU A O 1
ATOM 836 N N . ILE A 1 113 ? -14.166 -5.428 13.831 1.00 94.25 113 ILE A N 1
ATOM 837 C CA . ILE A 1 113 ? -15.222 -5.982 14.693 1.00 94.25 113 ILE A CA 1
ATOM 838 C C . ILE A 1 113 ? -14.626 -6.477 16.013 1.00 94.25 113 ILE A C 1
ATOM 840 O O . ILE A 1 113 ? -15.156 -6.164 17.080 1.00 94.25 113 ILE A O 1
ATOM 844 N N . VAL A 1 114 ? -13.503 -7.197 15.960 1.00 96.31 114 VAL A N 1
ATOM 845 C CA . VAL A 1 114 ? -12.798 -7.668 17.161 1.00 96.31 114 VAL A CA 1
ATOM 846 C C . VAL A 1 114 ? -12.358 -6.489 18.026 1.00 96.31 114 VAL A C 1
ATOM 848 O O . VAL A 1 114 ? -12.615 -6.488 19.231 1.00 96.31 114 VAL A O 1
ATOM 851 N N . ALA A 1 115 ? -11.770 -5.453 17.422 1.00 96.06 115 ALA A N 1
ATOM 852 C CA . ALA A 1 115 ? -11.377 -4.241 18.130 1.00 96.06 115 ALA A CA 1
ATOM 853 C C . ALA A 1 115 ? -12.575 -3.590 18.838 1.00 96.06 115 ALA A C 1
ATOM 855 O O . ALA A 1 115 ? -12.484 -3.281 20.024 1.00 96.06 115 ALA A O 1
ATOM 856 N N . LEU A 1 116 ? -13.724 -3.467 18.162 1.00 95.38 116 LEU A N 1
ATOM 857 C CA . LEU A 1 116 ? -14.949 -2.925 18.756 1.00 95.38 116 LEU A CA 1
ATOM 858 C C . LEU A 1 116 ? -15.420 -3.747 19.961 1.00 95.38 116 LEU A C 1
ATOM 860 O O . LEU A 1 116 ? -15.727 -3.172 21.007 1.00 95.38 116 LEU A O 1
ATOM 864 N N . VAL A 1 117 ? -15.445 -5.078 19.859 1.00 96.44 117 VAL A N 1
ATOM 865 C CA . VAL A 1 117 ? -15.825 -5.952 20.981 1.00 96.44 117 VAL A CA 1
ATOM 866 C C . VAL A 1 117 ? -14.879 -5.738 22.163 1.00 96.44 117 VAL A C 1
ATOM 868 O O . VAL A 1 117 ? -15.344 -5.441 23.266 1.00 96.44 117 VAL A O 1
ATOM 871 N N . CYS A 1 118 ? -13.567 -5.789 21.936 1.00 96.56 118 CYS A N 1
ATOM 872 C CA . CYS A 1 118 ? -12.562 -5.552 22.972 1.00 96.56 118 CYS A CA 1
ATOM 873 C C . CYS A 1 118 ? -12.733 -4.177 23.631 1.00 96.56 118 CYS A C 1
ATOM 875 O O . CYS A 1 118 ? -12.770 -4.081 24.858 1.00 96.56 118 CYS A O 1
ATOM 877 N N . THR A 1 119 ? -12.922 -3.117 22.842 1.00 96.56 119 THR A N 1
ATOM 878 C CA . THR A 1 119 ? -13.154 -1.764 23.357 1.00 96.56 119 THR A CA 1
ATOM 879 C C . THR A 1 119 ? -14.426 -1.690 24.199 1.00 96.56 119 THR A C 1
ATOM 881 O O . THR A 1 119 ? -14.406 -1.077 25.263 1.00 96.56 119 THR A O 1
ATOM 884 N N . THR A 1 120 ? -15.526 -2.336 23.800 1.00 95.81 120 THR A N 1
ATOM 885 C CA . THR A 1 120 ? -16.759 -2.328 24.612 1.00 95.81 120 THR A CA 1
ATOM 886 C C . THR A 1 120 ? -16.592 -3.040 25.953 1.00 95.81 120 THR A C 1
ATOM 888 O O . THR A 1 120 ? -17.134 -2.571 26.956 1.00 95.81 120 THR A O 1
ATOM 891 N N . ILE A 1 121 ? -15.830 -4.138 26.000 1.00 96.38 121 ILE A N 1
ATOM 892 C CA . ILE A 1 121 ? -15.521 -4.855 27.243 1.00 96.38 121 ILE A CA 1
ATOM 893 C C . ILE A 1 121 ? -14.662 -3.969 28.143 1.00 96.38 121 ILE A C 1
ATOM 895 O O . ILE A 1 121 ? -15.024 -3.747 29.298 1.00 96.38 121 ILE A O 1
ATOM 899 N N . LEU A 1 122 ? -13.577 -3.410 27.605 1.00 96.25 122 LEU A N 1
ATOM 900 C CA . LEU A 1 122 ? -12.683 -2.522 28.346 1.00 96.25 122 LEU A CA 1
ATOM 901 C C . LEU A 1 122 ? -13.435 -1.308 28.898 1.00 96.25 122 LEU A C 1
ATOM 903 O O . LEU A 1 122 ? -13.356 -1.041 30.090 1.00 96.25 122 LEU A O 1
ATOM 907 N N . LEU A 1 123 ? -14.261 -0.643 28.086 1.00 95.62 123 LEU A N 1
ATOM 908 C CA . LEU A 1 123 ? -15.069 0.498 28.527 1.00 95.62 123 LEU A CA 1
ATOM 909 C C . LEU A 1 123 ? -16.021 0.146 29.674 1.00 95.62 123 LEU A C 1
ATOM 911 O O . LEU A 1 123 ? -16.235 0.972 30.562 1.00 95.62 123 LEU A O 1
ATOM 915 N N . LYS A 1 124 ? -16.608 -1.056 29.671 1.00 94.44 124 LYS A N 1
ATOM 916 C CA . LYS A 1 124 ? -17.459 -1.518 30.777 1.00 94.44 124 LYS A CA 1
ATOM 917 C C . LYS A 1 124 ? -16.654 -1.701 32.062 1.00 94.44 124 LYS A C 1
ATOM 919 O O . LYS A 1 124 ? -17.122 -1.261 33.108 1.00 94.44 124 LYS A O 1
ATOM 924 N N . GLN A 1 125 ? -15.460 -2.288 31.975 1.00 94.19 125 GLN A N 1
ATOM 925 C CA . GLN A 1 125 ? -14.567 -2.453 33.125 1.00 94.19 125 GLN A CA 1
ATOM 926 C C . GLN A 1 125 ? -14.134 -1.090 33.671 1.00 94.19 125 GLN A C 1
ATOM 928 O O . GLN A 1 125 ? -14.362 -0.794 34.837 1.00 94.19 125 GLN A O 1
ATOM 933 N N . THR A 1 126 ? -13.632 -0.194 32.818 1.00 94.50 126 THR A N 1
ATOM 934 C CA . THR A 1 126 ? -13.181 1.133 33.258 1.00 94.50 126 THR A CA 1
ATOM 935 C C . THR A 1 126 ? -14.319 1.943 33.878 1.00 94.50 126 THR A C 1
ATOM 937 O O . THR A 1 126 ? -14.136 2.562 34.920 1.00 94.50 126 THR A O 1
ATOM 940 N N . LYS A 1 127 ? -15.528 1.920 33.297 1.00 91.75 127 LYS A N 1
ATOM 941 C CA . LYS A 1 127 ? -16.692 2.604 33.890 1.00 91.75 127 LYS A CA 1
ATOM 942 C C . LYS A 1 127 ? -17.095 2.024 35.243 1.00 91.75 127 LYS A C 1
ATOM 944 O O . LYS A 1 127 ? -17.570 2.779 36.089 1.00 91.75 127 LYS A O 1
ATOM 949 N N . ARG A 1 128 ? -16.952 0.712 35.434 1.00 90.19 128 ARG A N 1
ATOM 950 C CA . ARG A 1 128 ? -17.222 0.058 36.715 1.00 90.19 128 ARG A CA 1
ATOM 951 C C . ARG A 1 128 ? -16.232 0.533 37.778 1.00 90.19 128 ARG A C 1
ATOM 953 O O . ARG A 1 128 ? -16.676 1.074 38.783 1.00 90.19 128 ARG A O 1
ATOM 960 N N . GLU A 1 129 ? -14.936 0.453 37.496 1.00 90.88 129 GLU A N 1
ATOM 961 C CA . GLU A 1 129 ? -13.865 0.921 38.390 1.00 90.88 129 GLU A CA 1
ATOM 962 C C . GLU A 1 129 ? -14.036 2.402 38.777 1.00 90.88 129 GLU A C 1
ATOM 964 O O . GLU A 1 129 ? -13.929 2.781 39.943 1.00 90.88 129 GLU A O 1
ATOM 969 N N . GLN A 1 130 ? -14.379 3.261 37.809 1.00 89.12 130 GLN A N 1
ATOM 970 C CA . GLN A 1 130 ? -14.633 4.683 38.065 1.00 89.12 130 GLN A CA 1
ATOM 971 C C . GLN A 1 130 ? -15.855 4.912 38.966 1.00 89.12 130 GLN A C 1
ATOM 973 O O . GLN A 1 130 ? -15.826 5.790 39.829 1.00 89.12 130 GLN A O 1
ATOM 978 N N . ARG A 1 131 ? -16.931 4.130 38.800 1.00 85.62 131 ARG A N 1
ATOM 979 C CA . ARG A 1 131 ? -18.113 4.210 39.675 1.00 85.62 131 ARG A CA 1
ATOM 980 C C . ARG A 1 131 ? -17.798 3.749 41.091 1.00 85.62 131 ARG A C 1
ATOM 982 O O . ARG A 1 131 ? -18.232 4.411 42.027 1.00 85.62 131 ARG A O 1
ATOM 989 N N . GLU A 1 132 ? -17.045 2.663 41.240 1.00 86.94 132 GLU A N 1
ATOM 990 C CA . GLU A 1 132 ? -16.606 2.150 42.543 1.00 86.94 132 GLU A CA 1
ATOM 991 C C . GLU A 1 132 ? -15.712 3.179 43.261 1.00 86.94 132 GLU A C 1
ATOM 993 O O . GLU A 1 132 ? -15.959 3.507 44.421 1.00 86.94 132 GLU A O 1
ATOM 998 N N . THR A 1 133 ? -14.772 3.800 42.540 1.00 85.81 133 THR A N 1
ATOM 999 C CA . THR A 1 133 ? -13.920 4.880 43.069 1.00 85.81 133 THR A CA 1
ATOM 1000 C C . THR A 1 133 ? -14.740 6.109 43.477 1.00 85.81 133 THR A C 1
ATOM 1002 O O . THR A 1 133 ? -14.557 6.649 44.565 1.00 85.81 133 THR A O 1
ATOM 1005 N N . THR A 1 134 ? -15.682 6.546 42.636 1.00 86.88 134 THR A N 1
ATOM 1006 C CA . THR A 1 134 ? -16.537 7.713 42.926 1.00 86.88 134 THR A CA 1
ATOM 1007 C C . THR A 1 134 ? -17.431 7.468 44.142 1.00 86.88 134 THR A C 1
ATOM 1009 O O . THR A 1 134 ? -17.545 8.340 44.999 1.00 86.88 134 THR A O 1
ATOM 1012 N N . ALA A 1 135 ? -18.025 6.274 44.249 1.00 84.19 135 ALA A N 1
ATOM 1013 C CA . ALA A 1 135 ? -18.854 5.887 45.388 1.00 84.19 135 ALA A CA 1
ATOM 1014 C C . ALA A 1 135 ? -18.049 5.870 46.697 1.00 84.19 135 ALA A C 1
ATOM 1016 O O . ALA A 1 135 ? -18.523 6.386 47.709 1.00 84.19 135 ALA A O 1
ATOM 1017 N N . TYR A 1 136 ? -16.819 5.347 46.663 1.00 81.62 136 TYR A N 1
ATOM 1018 C CA . TYR A 1 136 ? -15.906 5.379 47.805 1.00 81.62 136 TYR A CA 1
ATOM 1019 C C . TYR A 1 136 ? -15.598 6.815 48.250 1.00 81.62 136 TYR A C 1
ATOM 1021 O O . TYR A 1 136 ? -15.789 7.142 49.417 1.00 81.62 136 TYR A O 1
ATOM 1029 N N . TYR A 1 137 ? -15.206 7.704 47.329 1.00 80.44 137 TYR A N 1
ATOM 1030 C CA . TYR A 1 137 ? -14.919 9.102 47.673 1.00 80.44 137 TYR A CA 1
ATOM 1031 C C . TYR A 1 137 ? -16.142 9.842 48.236 1.00 80.44 137 TYR A C 1
ATOM 1033 O O . TYR A 1 137 ? -15.987 10.578 49.202 1.00 80.44 137 TYR A O 1
ATOM 1041 N N . SER A 1 138 ? -17.348 9.607 47.705 1.00 84.94 138 SER A N 1
ATOM 1042 C CA . SER A 1 138 ? -18.592 10.213 48.219 1.00 84.94 138 SER A CA 1
ATOM 1043 C C . SER A 1 138 ? -19.073 9.660 49.564 1.00 84.94 138 SER A C 1
ATOM 1045 O O . SER A 1 138 ? -19.948 10.245 50.190 1.00 84.94 138 SER A O 1
ATOM 1047 N N . ALA A 1 139 ? -18.568 8.494 49.973 1.00 79.56 139 ALA A N 1
ATOM 1048 C CA . ALA A 1 139 ? -18.858 7.917 51.281 1.00 79.56 139 ALA A CA 1
ATOM 1049 C C . ALA A 1 139 ? -17.842 8.361 52.347 1.00 79.56 139 ALA A C 1
ATOM 1051 O O . ALA A 1 139 ? -18.131 8.262 53.538 1.00 79.56 139 ALA A O 1
ATOM 1052 N N . VAL A 1 140 ? -16.652 8.804 51.924 1.00 77.88 140 VAL A N 1
ATOM 1053 C CA . VAL A 1 140 ? -15.541 9.201 52.804 1.00 77.88 140 VAL A CA 1
ATOM 1054 C C . VAL A 1 140 ? -15.488 10.716 53.044 1.00 77.88 140 VAL A C 1
ATOM 1056 O O . VAL A 1 140 ? -15.124 11.119 54.148 1.00 77.88 140 VAL A O 1
ATOM 1059 N N . TYR A 1 141 ? -15.824 11.537 52.044 1.00 57.66 141 TYR A N 1
ATOM 1060 C CA . TYR A 1 141 ? -15.904 13.004 52.138 1.00 57.66 141 TYR A CA 1
ATOM 1061 C C . TYR A 1 141 ? -17.354 13.475 52.193 1.00 57.66 141 TYR A C 1
ATOM 1063 O O . TYR A 1 141 ? -17.622 14.416 52.973 1.00 57.66 141 TYR A O 1
#

Secondary structure (DSSP, 8-state):
-HHHHHHHHHHHHTHHHHHHHHHHHHHHHHHHHHHTT--HHHHHHHHHHHHHHT--TTTS-TTT-TTGGGSPPPSSTTTTT----HHHHHHHHHHHTHHHHHHHHHHHHHHHHHHHHHHHHHHHHHHHHHHHHHHHHHHH-